Protein AF-A0A1G2ML44-F1 (afdb_monomer)

Sequence (102 aa):
MKKLFQLALFVPVVMFVFGCASSPDSLKRVSAAAIGGLRPDQVAVSNVKRGMLNVDWVATSPDGTVYDCYADDMLHQVNAVKRKDGGSTGSSIVAASPAPKQ

Structure (mmCIF, N/CA/C/O backbone):
data_AF-A0A1G2ML44-F1
#
_entry.id   AF-A0A1G2ML44-F1
#
loop_
_atom_site.group_PDB
_atom_site.id
_atom_site.type_symbol
_atom_site.label_atom_id
_atom_site.label_alt_id
_atom_site.label_comp_id
_atom_site.label_asym_id
_atom_site.label_entity_id
_atom_site.label_seq_id
_atom_site.pdbx_PDB_ins_code
_atom_site.Cartn_x
_atom_site.Cartn_y
_atom_site.Cartn_z
_atom_site.occupancy
_atom_site.B_iso_or_equiv
_atom_site.auth_seq_id
_atom_site.auth_comp_id
_atom_site.auth_asym_id
_atom_site.auth_atom_id
_atom_site.pdbx_PDB_model_num
ATOM 1 N N . MET A 1 1 ? -44.365 35.323 -0.465 1.00 46.34 1 MET A N 1
ATOM 2 C CA . MET A 1 1 ? -44.295 34.507 -1.702 1.00 46.34 1 MET A CA 1
ATOM 3 C C . MET A 1 1 ? -42.866 34.638 -2.224 1.00 46.34 1 MET A C 1
ATOM 5 O O . MET A 1 1 ? -42.486 35.756 -2.502 1.00 46.34 1 MET A O 1
ATOM 9 N N . LYS A 1 2 ? -41.959 33.667 -2.292 1.00 46.19 2 LYS A N 1
ATOM 10 C CA . LYS A 1 2 ? -41.996 32.207 -2.347 1.00 46.19 2 LYS A CA 1
ATOM 11 C C . LYS A 1 2 ? -40.721 31.728 -1.627 1.00 46.19 2 LYS A C 1
ATOM 13 O O . LYS A 1 2 ? -39.624 32.095 -2.033 1.00 46.19 2 LYS A O 1
ATOM 18 N N . LYS A 1 3 ? -40.863 30.988 -0.527 1.00 48.56 3 LYS A N 1
ATOM 19 C CA . LYS A 1 3 ? -39.797 30.107 -0.039 1.00 48.56 3 LYS A CA 1
ATOM 20 C C . LYS A 1 3 ? -40.070 28.722 -0.625 1.00 48.56 3 LYS A C 1
ATOM 22 O O . LYS A 1 3 ? -41.235 28.369 -0.785 1.00 48.56 3 LYS A O 1
ATOM 27 N N . LEU A 1 4 ? -38.991 27.969 -0.812 1.00 56.31 4 LEU A N 1
ATOM 28 C CA . LEU A 1 4 ? -38.910 26.567 -1.227 1.00 56.31 4 LEU A CA 1
ATOM 29 C C . LEU A 1 4 ? -39.000 26.278 -2.736 1.00 56.31 4 LEU A C 1
ATOM 31 O O . LEU A 1 4 ? -39.818 26.844 -3.448 1.00 56.31 4 LEU A O 1
ATOM 35 N N . PHE A 1 5 ? -38.176 25.297 -3.126 1.00 54.47 5 PHE A N 1
ATOM 36 C CA . PHE A 1 5 ? -38.073 24.581 -4.405 1.00 54.47 5 PHE A CA 1
ATOM 37 C C . PHE A 1 5 ? -37.174 25.163 -5.501 1.00 54.47 5 PHE A C 1
ATOM 39 O O . PHE A 1 5 ? -37.641 25.820 -6.419 1.00 54.47 5 PHE A O 1
ATOM 46 N N . GLN A 1 6 ? -35.882 24.835 -5.401 1.00 51.16 6 GLN A N 1
ATOM 47 C CA . GLN A 1 6 ? -35.057 24.139 -6.413 1.00 51.16 6 GLN A CA 1
ATOM 48 C C . GLN A 1 6 ? -33.607 24.199 -5.890 1.00 51.16 6 GLN A C 1
ATOM 50 O O . GLN A 1 6 ? -32.888 25.152 -6.148 1.00 51.16 6 GLN A O 1
ATOM 55 N N . LEU A 1 7 ? -33.156 23.396 -4.922 1.00 51.38 7 LEU A N 1
ATOM 56 C CA . LEU A 1 7 ? -32.974 21.940 -4.930 1.00 51.38 7 LEU A CA 1
ATOM 57 C C . LEU A 1 7 ? -32.467 21.396 -6.275 1.00 51.38 7 LEU A C 1
ATOM 59 O O . LEU A 1 7 ? -33.177 21.442 -7.272 1.00 51.38 7 LEU A O 1
ATOM 63 N N . ALA A 1 8 ? -31.262 20.820 -6.209 1.00 56.09 8 ALA A N 1
ATOM 64 C CA . ALA A 1 8 ? -30.633 19.939 -7.193 1.00 56.09 8 ALA A CA 1
ATOM 65 C C . ALA A 1 8 ? -29.911 20.577 -8.392 1.00 56.09 8 ALA A C 1
ATOM 67 O O . ALA A 1 8 ? -30.154 20.202 -9.533 1.00 56.09 8 ALA A O 1
ATOM 68 N N . LEU A 1 9 ? -28.919 21.438 -8.152 1.00 54.38 9 LEU A N 1
ATOM 69 C CA . LEU A 1 9 ? -27.810 21.546 -9.103 1.00 54.38 9 LEU A CA 1
ATOM 70 C C . LEU A 1 9 ? -26.546 22.022 -8.395 1.00 54.38 9 LEU A C 1
ATOM 72 O O . LEU A 1 9 ? -26.381 23.206 -8.158 1.00 54.38 9 LEU A O 1
ATOM 76 N N . PHE A 1 10 ? -25.728 21.068 -7.970 1.00 50.25 10 PHE A N 1
ATOM 77 C CA . PHE A 1 10 ? -24.260 21.079 -7.953 1.00 50.25 10 PHE A CA 1
ATOM 78 C C . PHE A 1 10 ? -23.861 19.851 -7.131 1.00 50.25 10 PHE A C 1
ATOM 80 O O . PHE A 1 10 ? -23.327 19.930 -6.029 1.00 50.25 10 PHE A O 1
ATOM 87 N N . VAL A 1 11 ? -24.212 18.675 -7.663 1.00 56.69 11 VAL A N 1
ATOM 88 C CA . VAL A 1 11 ? -23.479 17.453 -7.333 1.00 56.69 11 VAL A CA 1
ATOM 89 C C . VAL A 1 11 ? -22.039 17.778 -7.717 1.00 56.69 11 VAL A C 1
ATOM 91 O O . VAL A 1 11 ? -21.813 18.048 -8.901 1.00 56.69 11 VAL A O 1
ATOM 94 N N . PRO A 1 12 ? -21.075 17.851 -6.781 1.00 52.06 12 PRO A N 1
ATOM 95 C CA . PRO A 1 12 ? -19.698 17.964 -7.197 1.00 52.06 12 PRO A CA 1
ATOM 96 C C . PRO A 1 12 ? -19.424 16.685 -7.979 1.00 52.06 12 PRO A C 1
ATOM 98 O O . PRO A 1 12 ? -19.435 15.583 -7.430 1.00 52.06 12 PRO A O 1
ATOM 101 N N . VAL A 1 13 ? -19.261 16.841 -9.291 1.00 55.59 13 VAL A N 1
ATOM 102 C CA . VAL A 1 13 ? -18.646 15.856 -10.169 1.00 55.59 13 VAL A CA 1
ATOM 103 C C . VAL A 1 13 ? -17.215 15.730 -9.662 1.00 55.59 13 VAL A C 1
ATOM 105 O O . VAL A 1 13 ? -16.284 16.352 -10.163 1.00 55.59 13 VAL A O 1
ATOM 108 N N . VAL A 1 14 ? -17.051 14.975 -8.576 1.00 56.94 14 VAL A N 1
ATOM 109 C CA . VAL A 1 14 ? -15.762 14.481 -8.126 1.00 56.94 14 VAL A CA 1
ATOM 110 C C . VAL A 1 14 ? -15.438 13.368 -9.103 1.00 56.94 14 VAL A C 1
ATOM 112 O O . VAL A 1 14 ? -15.685 12.187 -8.866 1.00 56.94 14 VAL A O 1
ATOM 115 N N . MET A 1 15 ? -14.976 13.791 -10.276 1.00 54.09 15 MET A N 1
ATOM 116 C CA . MET A 1 15 ? -14.392 12.944 -11.294 1.00 54.09 15 MET A CA 1
ATOM 117 C C . MET A 1 15 ? -13.081 12.414 -10.709 1.00 54.09 15 MET A C 1
ATOM 119 O O . MET A 1 15 ? -12.001 12.940 -10.958 1.00 54.09 15 MET A O 1
ATOM 123 N N . PHE A 1 16 ? -13.195 11.410 -9.839 1.00 54.16 16 PHE A N 1
ATOM 124 C CA . PHE A 1 16 ? -12.067 10.639 -9.347 1.00 54.16 16 PHE A CA 1
ATOM 125 C C . PHE A 1 16 ? -11.563 9.808 -10.521 1.00 54.16 16 PHE A C 1
ATOM 127 O O . PHE A 1 16 ? -12.003 8.688 -10.776 1.00 54.16 16 PHE A O 1
ATOM 134 N N . VAL A 1 17 ? -10.652 10.412 -11.277 1.00 54.69 17 VAL A N 1
ATOM 135 C CA . VAL A 1 17 ? -9.827 9.742 -12.274 1.00 54.69 17 VAL A CA 1
ATOM 136 C C . VAL A 1 17 ? -8.852 8.844 -11.505 1.00 54.69 17 VAL A C 1
ATOM 138 O O . VAL A 1 17 ? -7.695 9.190 -11.286 1.00 54.69 17 VAL A O 1
ATOM 141 N N . PHE A 1 18 ? -9.329 7.701 -11.007 1.00 51.41 18 PHE A N 1
ATOM 142 C CA . PHE A 1 18 ? -8.433 6.660 -10.517 1.00 51.41 18 PHE A CA 1
ATOM 143 C C . PHE A 1 18 ? -7.833 5.966 -11.732 1.00 51.41 18 PHE A C 1
ATOM 145 O O . PHE A 1 18 ? -8.495 5.204 -12.435 1.00 51.41 18 PHE A O 1
ATOM 152 N N . GLY A 1 19 ? -6.579 6.332 -11.998 1.00 46.06 19 GLY A N 1
ATOM 153 C CA . GLY A 1 19 ? -5.768 5.845 -13.099 1.00 46.06 19 GLY A CA 1
ATOM 154 C C . GLY A 1 19 ? -5.837 4.330 -13.246 1.00 46.06 19 GLY A C 1
ATOM 155 O O . GLY A 1 19 ? -5.553 3.568 -12.324 1.00 46.06 19 GLY A O 1
ATOM 156 N N . CYS A 1 20 ? -6.205 3.912 -14.450 1.00 52.19 20 CYS A N 1
ATOM 157 C CA . CYS A 1 20 ? -6.091 2.547 -14.914 1.00 52.19 20 CYS A CA 1
ATOM 158 C C . CYS A 1 20 ? -4.668 2.343 -15.448 1.00 52.19 20 CYS A C 1
ATOM 160 O O . CYS A 1 20 ? -4.380 2.781 -16.556 1.00 52.19 20 CYS A O 1
ATOM 162 N N . ALA A 1 21 ? -3.785 1.707 -14.674 1.00 46.47 21 ALA A N 1
ATOM 163 C CA . ALA A 1 21 ? -2.611 0.991 -15.187 1.00 46.47 21 ALA A CA 1
ATOM 164 C C . ALA A 1 21 ? -1.931 0.209 -14.049 1.00 46.47 21 ALA A C 1
ATOM 166 O O . ALA A 1 21 ? -1.429 0.796 -13.094 1.00 46.47 21 ALA A O 1
ATOM 167 N N . SER A 1 22 ? -1.902 -1.118 -14.201 1.00 47.81 22 SER A N 1
ATOM 168 C CA . SER A 1 22 ? -1.365 -2.141 -13.289 1.00 47.81 22 SER A CA 1
ATOM 169 C C . SER A 1 22 ? -2.281 -2.523 -12.121 1.00 47.81 22 SER A C 1
ATOM 171 O O . SER A 1 22 ? -2.504 -1.753 -11.191 1.00 47.81 22 SER A O 1
ATOM 173 N N . SER A 1 23 ? -2.796 -3.752 -12.194 1.00 57.62 23 SER A N 1
ATOM 174 C CA . SER A 1 23 ? -3.895 -4.287 -11.389 1.00 57.62 23 SER A CA 1
ATOM 175 C C . SER A 1 23 ? -3.748 -3.987 -9.891 1.00 57.62 23 SER A C 1
ATOM 177 O O . SER A 1 23 ? -2.907 -4.602 -9.230 1.00 57.62 23 SER A O 1
ATOM 179 N N . PRO A 1 24 ? -4.566 -3.079 -9.326 1.00 67.19 24 PRO A N 1
ATOM 180 C CA . PRO A 1 24 ? -4.526 -2.760 -7.901 1.00 67.19 24 PRO A CA 1
ATOM 181 C C . PRO A 1 24 ? -4.816 -3.985 -7.021 1.00 67.19 24 PRO A C 1
ATOM 183 O O . PRO A 1 24 ? -4.440 -3.993 -5.855 1.00 67.19 24 PRO A O 1
ATOM 186 N N . ASP A 1 25 ? -5.428 -5.038 -7.565 1.00 79.06 25 ASP A N 1
ATOM 187 C CA 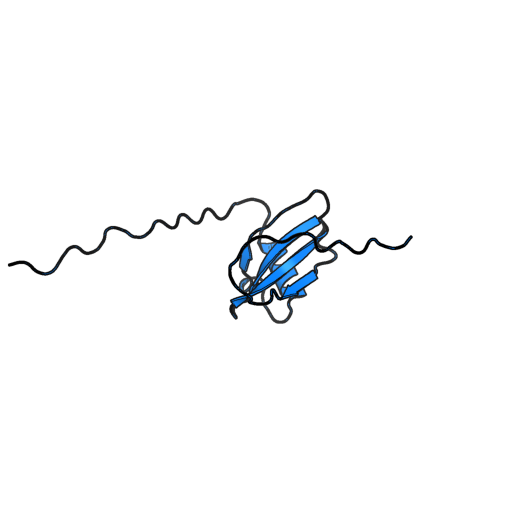. ASP A 1 25 ? -5.696 -6.302 -6.877 1.00 79.06 25 ASP A CA 1
ATOM 188 C C . ASP A 1 25 ? -4.452 -7.015 -6.335 1.00 79.06 25 ASP A C 1
ATOM 190 O O . ASP A 1 25 ? -4.487 -7.530 -5.215 1.00 79.06 25 ASP A O 1
ATOM 194 N N . SER A 1 26 ? -3.332 -7.027 -7.071 1.00 83.38 26 SER A N 1
ATOM 195 C CA . SER A 1 26 ? -2.108 -7.665 -6.565 1.00 83.38 26 SER A CA 1
ATOM 196 C C . SER A 1 26 ? -1.524 -6.872 -5.398 1.00 83.38 26 SER A C 1
ATOM 198 O O . SER A 1 26 ? -1.203 -7.463 -4.368 1.00 83.38 26 SER A O 1
ATOM 200 N N . LEU A 1 27 ? -1.491 -5.538 -5.517 1.00 85.88 27 LEU A N 1
ATOM 201 C CA . LEU A 1 27 ? -1.049 -4.628 -4.458 1.00 85.88 27 LEU A CA 1
ATOM 202 C C . LEU A 1 27 ? -1.936 -4.732 -3.217 1.00 85.88 27 LEU A C 1
ATOM 204 O O . LEU A 1 27 ? -1.421 -4.816 -2.107 1.00 85.88 27 LEU A O 1
ATOM 208 N N . LYS A 1 28 ? -3.259 -4.810 -3.383 1.00 88.50 28 LYS A N 1
ATOM 209 C CA . LYS A 1 28 ? -4.204 -5.036 -2.282 1.00 88.50 28 LYS A CA 1
ATOM 210 C C . LYS A 1 28 ? -3.911 -6.332 -1.539 1.00 88.50 28 LYS A C 1
ATOM 212 O O . LYS A 1 28 ? -3.881 -6.342 -0.311 1.00 88.50 28 LYS A O 1
ATOM 217 N N . ARG A 1 29 ? -3.652 -7.419 -2.273 1.00 88.62 29 ARG A N 1
ATOM 218 C CA . ARG A 1 29 ? -3.359 -8.729 -1.683 1.00 88.62 29 ARG A CA 1
ATOM 219 C C . ARG A 1 29 ? -2.067 -8.721 -0.878 1.00 88.62 29 ARG A C 1
ATOM 221 O O . ARG A 1 29 ? -2.065 -9.208 0.249 1.00 88.62 29 ARG A O 1
ATOM 228 N N . VAL A 1 30 ? -0.992 -8.160 -1.429 1.00 88.62 30 VAL A N 1
ATOM 229 C CA . VAL A 1 30 ? 0.290 -8.095 -0.712 1.00 88.62 30 VAL A CA 1
ATOM 230 C C . VAL A 1 30 ? 0.255 -7.090 0.440 1.00 88.62 30 VAL A C 1
ATOM 232 O O . VAL A 1 30 ? 0.834 -7.359 1.484 1.00 88.62 30 VAL A O 1
ATOM 235 N N . SER A 1 31 ? -0.493 -5.990 0.311 1.00 88.00 31 SER A N 1
ATOM 236 C CA . SER A 1 31 ? -0.694 -5.022 1.400 1.00 88.00 31 SER A CA 1
ATOM 237 C C . SER A 1 31 ? -1.455 -5.641 2.563 1.00 88.00 31 SER A C 1
ATOM 239 O O . SER A 1 31 ? -1.048 -5.499 3.708 1.00 88.00 31 SER A O 1
ATOM 241 N N . ALA A 1 32 ? -2.540 -6.363 2.275 1.00 88.62 32 ALA A N 1
ATOM 242 C CA . ALA A 1 32 ? -3.316 -7.069 3.287 1.00 88.62 32 ALA A CA 1
ATOM 243 C C . ALA A 1 32 ? -2.467 -8.115 4.028 1.00 88.62 32 ALA A C 1
ATOM 245 O O . ALA A 1 32 ? -2.563 -8.232 5.24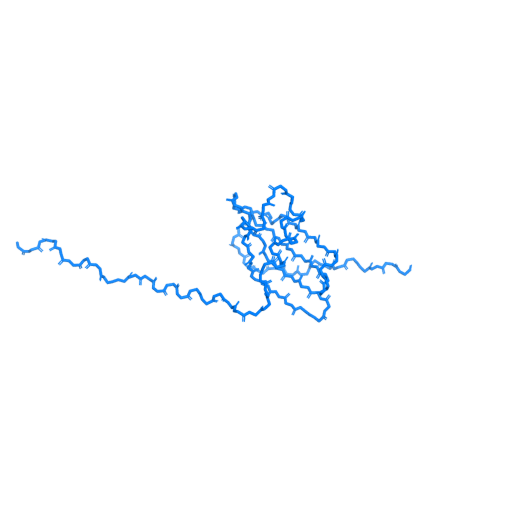8 1.00 88.62 32 ALA A O 1
ATOM 246 N N . ALA A 1 33 ? -1.592 -8.824 3.305 1.00 88.25 33 ALA A N 1
ATOM 247 C CA . ALA A 1 33 ? -0.645 -9.764 3.899 1.00 88.25 33 ALA A CA 1
ATOM 248 C C . ALA A 1 33 ? 0.423 -9.068 4.763 1.00 88.25 33 ALA A C 1
ATOM 250 O O . ALA A 1 33 ? 0.730 -9.562 5.843 1.00 88.25 33 ALA A O 1
ATOM 251 N N . ALA A 1 34 ? 0.957 -7.927 4.315 1.00 87.62 34 ALA A N 1
ATOM 252 C CA . ALA A 1 34 ? 1.989 -7.173 5.029 1.00 87.62 34 ALA A CA 1
ATOM 253 C C . ALA A 1 34 ? 1.458 -6.455 6.283 1.00 87.62 34 ALA A C 1
ATOM 255 O O . ALA A 1 34 ? 2.136 -6.427 7.304 1.00 87.62 34 ALA A O 1
ATOM 256 N N . ILE A 1 35 ? 0.247 -5.891 6.221 1.00 86.38 35 ILE A N 1
ATOM 257 C CA . ILE A 1 35 ? -0.421 -5.251 7.367 1.00 86.38 35 ILE A CA 1
ATOM 258 C C . ILE A 1 35 ? -0.908 -6.314 8.365 1.00 86.38 35 ILE A C 1
ATOM 260 O O . ILE A 1 35 ? -0.824 -6.115 9.576 1.00 86.38 35 ILE A O 1
ATOM 264 N N . GLY A 1 36 ? -1.383 -7.455 7.856 1.00 84.06 36 GLY A N 1
ATOM 265 C CA . GLY A 1 36 ? -1.924 -8.551 8.651 1.00 84.06 36 GLY A CA 1
ATOM 266 C C . GLY A 1 36 ? -3.376 -8.321 9.084 1.00 84.06 36 GLY A C 1
ATOM 267 O O . GLY A 1 36 ? -3.823 -7.198 9.299 1.00 84.06 36 GLY A O 1
ATOM 268 N N . GLY A 1 37 ? -4.146 -9.409 9.197 1.00 83.00 37 GLY A N 1
ATOM 269 C CA . GLY A 1 37 ? -5.511 -9.382 9.746 1.00 83.00 37 GLY A CA 1
ATOM 270 C C . GLY A 1 37 ? -6.585 -8.721 8.871 1.00 83.00 37 GLY A C 1
ATOM 271 O O . GLY A 1 37 ? -7.729 -8.619 9.305 1.00 83.00 37 GLY A O 1
ATOM 272 N N . LEU A 1 38 ? -6.252 -8.306 7.646 1.00 85.62 38 LEU A N 1
ATOM 273 C CA . LEU A 1 38 ? -7.179 -7.679 6.703 1.00 85.62 38 LEU A CA 1
ATOM 274 C C . LEU A 1 38 ? -7.372 -8.541 5.460 1.00 85.62 38 LEU A C 1
ATOM 276 O O . LEU A 1 38 ? -6.484 -9.294 5.053 1.00 85.62 38 LEU A O 1
ATOM 280 N N . ARG A 1 39 ? -8.535 -8.406 4.820 1.00 87.69 39 ARG A N 1
ATOM 281 C CA . ARG A 1 39 ? -8.761 -8.967 3.487 1.00 87.69 39 ARG A CA 1
ATOM 282 C C . ARG A 1 39 ? -8.312 -7.980 2.402 1.00 87.69 39 ARG A C 1
ATOM 284 O O . ARG A 1 39 ? -8.416 -6.772 2.608 1.00 87.69 39 ARG A O 1
ATOM 291 N N . PRO A 1 40 ? -7.896 -8.457 1.215 1.00 85.25 40 PRO A N 1
ATOM 292 C CA . PRO A 1 40 ? -7.500 -7.582 0.108 1.00 85.25 40 PRO A CA 1
ATOM 293 C C . PRO A 1 40 ? -8.592 -6.582 -0.297 1.00 85.25 40 PRO A C 1
ATOM 295 O O . PRO A 1 40 ? -8.294 -5.446 -0.645 1.00 85.25 40 PRO A O 1
ATOM 298 N N . ASP A 1 41 ? -9.863 -6.986 -0.222 1.00 86.94 41 ASP A N 1
ATOM 299 C CA . ASP A 1 41 ? -11.013 -6.137 -0.549 1.00 86.94 41 ASP A CA 1
ATOM 300 C C . ASP A 1 41 ? -11.231 -4.980 0.440 1.00 86.94 41 ASP A C 1
ATOM 302 O O . ASP A 1 41 ? -11.821 -3.967 0.071 1.00 86.94 41 ASP A O 1
ATOM 306 N N . GLN A 1 42 ? -10.706 -5.098 1.660 1.00 85.50 42 GLN A N 1
ATOM 307 C CA . GLN A 1 42 ? -10.812 -4.082 2.709 1.00 85.50 42 GLN A CA 1
ATOM 308 C C . GLN A 1 42 ? -9.679 -3.054 2.657 1.00 85.50 42 GLN A C 1
ATOM 310 O O . GLN A 1 42 ? -9.738 -2.045 3.356 1.00 85.50 42 GLN A O 1
ATOM 315 N N . VAL A 1 43 ? -8.644 -3.304 1.851 1.00 85.94 43 VAL A N 1
ATOM 316 C CA . VAL A 1 43 ? -7.496 -2.409 1.710 1.00 85.94 43 VAL A CA 1
ATOM 317 C C . VAL A 1 43 ? -7.692 -1.524 0.485 1.00 85.94 43 VAL A C 1
ATOM 319 O O . VAL A 1 43 ? -7.828 -1.997 -0.647 1.00 85.94 43 VAL A O 1
ATOM 322 N N . ALA A 1 44 ? -7.669 -0.213 0.698 1.00 88.69 44 ALA A N 1
ATOM 323 C CA . ALA A 1 44 ? -7.604 0.750 -0.390 1.00 88.69 44 ALA A CA 1
ATOM 324 C C . ALA A 1 44 ? -6.138 1.005 -0.750 1.00 88.69 44 ALA A C 1
ATOM 326 O O . ALA A 1 44 ? -5.320 1.274 0.122 1.00 88.69 44 ALA A O 1
ATOM 327 N N . VAL A 1 45 ? -5.802 0.925 -2.036 1.00 88.69 45 VAL A N 1
ATOM 328 C CA . VAL A 1 45 ? -4.460 1.231 -2.546 1.00 88.69 45 VAL A CA 1
ATOM 329 C C . VAL A 1 45 ? -4.534 2.511 -3.366 1.00 88.69 45 VAL A C 1
ATOM 331 O O . VAL A 1 45 ? -5.420 2.669 -4.204 1.00 88.69 45 VAL A O 1
ATOM 334 N N . SER A 1 46 ? -3.602 3.426 -3.126 1.00 86.00 46 SER A N 1
ATOM 335 C CA . SER A 1 46 ? -3.501 4.715 -3.809 1.00 86.00 46 SER A CA 1
ATOM 336 C C . SER A 1 46 ? -2.037 5.119 -4.012 1.00 86.00 46 SER A C 1
ATOM 338 O O . SER A 1 46 ? -1.135 4.482 -3.474 1.00 86.00 46 SER A O 1
ATOM 340 N N . ASN A 1 47 ? -1.793 6.181 -4.791 1.00 86.00 47 ASN A N 1
ATOM 341 C CA . ASN A 1 47 ? -0.457 6.760 -5.006 1.00 86.00 47 ASN A CA 1
ATOM 342 C C . ASN A 1 47 ? 0.615 5.741 -5.434 1.00 86.00 47 ASN A C 1
ATOM 344 O O . ASN A 1 47 ? 1.749 5.797 -4.965 1.00 86.00 47 ASN A O 1
ATOM 348 N N . VAL A 1 48 ? 0.249 4.813 -6.321 1.00 86.88 48 VAL A N 1
ATOM 349 C CA . VAL A 1 48 ? 1.173 3.801 -6.841 1.00 86.88 48 VAL A CA 1
ATOM 350 C C . VAL A 1 48 ? 2.218 4.479 -7.727 1.00 86.88 48 VAL A C 1
ATOM 352 O O . VAL A 1 48 ? 1.886 5.062 -8.759 1.00 86.88 48 VAL A O 1
ATOM 355 N N . LYS A 1 49 ? 3.484 4.382 -7.336 1.00 86.19 49 LYS A N 1
ATOM 356 C CA . LYS A 1 49 ? 4.651 4.834 -8.086 1.00 86.19 49 LYS A CA 1
ATOM 357 C C . LYS A 1 49 ? 5.489 3.619 -8.434 1.00 86.19 49 LYS A C 1
ATOM 359 O O . LYS A 1 49 ? 6.034 2.966 -7.556 1.00 86.19 49 LYS A O 1
ATOM 364 N N . ARG A 1 50 ? 5.580 3.313 -9.723 1.00 85.50 50 ARG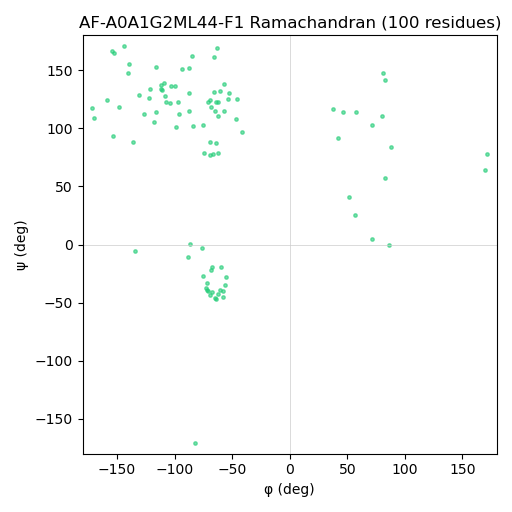 A N 1
ATOM 365 C CA . ARG A 1 50 ? 6.448 2.250 -10.234 1.00 85.50 50 ARG A CA 1
ATOM 366 C C . ARG A 1 50 ? 7.752 2.884 -10.692 1.00 85.50 50 ARG A C 1
ATOM 368 O O . ARG A 1 50 ? 7.750 3.688 -11.622 1.00 85.50 50 ARG A O 1
ATOM 375 N N . GLY A 1 51 ? 8.827 2.577 -9.981 1.00 83.88 51 GLY A N 1
ATOM 376 C CA . GLY A 1 51 ? 10.194 2.828 -10.404 1.00 83.88 51 GLY A CA 1
ATOM 377 C C . GLY A 1 51 ? 10.693 1.726 -11.338 1.00 83.88 51 GLY A C 1
ATOM 378 O O . GLY A 1 51 ? 9.937 0.871 -11.787 1.00 83.88 51 GLY A O 1
ATOM 379 N N . MET A 1 52 ? 11.991 1.757 -11.635 1.00 80.31 52 MET A N 1
ATOM 380 C CA . MET A 1 52 ? 12.621 0.790 -12.541 1.00 80.31 52 MET A CA 1
ATOM 381 C C . MET A 1 52 ? 12.825 -0.590 -11.894 1.00 80.31 52 MET A C 1
ATOM 383 O O . MET A 1 52 ? 12.884 -1.587 -12.601 1.00 80.31 52 MET A O 1
ATOM 387 N N . LEU A 1 53 ? 12.958 -0.639 -10.563 1.00 86.81 53 LEU A N 1
ATOM 388 C CA . LEU A 1 53 ? 13.216 -1.866 -9.793 1.00 86.81 53 LEU A CA 1
ATOM 389 C C . LEU A 1 53 ? 12.328 -1.999 -8.551 1.00 86.81 53 LEU A C 1
ATOM 391 O O . LEU A 1 53 ? 12.375 -3.013 -7.863 1.00 86.81 53 LEU A O 1
ATOM 395 N N . ASN A 1 54 ? 11.540 -0.975 -8.247 1.00 85.69 54 ASN A N 1
ATOM 396 C CA . ASN A 1 54 ? 10.774 -0.856 -7.020 1.00 85.69 54 ASN A CA 1
ATOM 397 C C . ASN A 1 54 ? 9.389 -0.287 -7.311 1.00 85.69 54 ASN A C 1
ATOM 399 O O . ASN A 1 54 ? 9.182 0.435 -8.287 1.00 85.69 54 ASN A O 1
ATOM 403 N N . VAL A 1 55 ? 8.441 -0.582 -6.436 1.00 88.06 55 VAL A N 1
ATOM 404 C CA . VAL A 1 55 ? 7.111 0.005 -6.445 1.00 88.06 55 VAL A CA 1
ATOM 405 C C . VAL A 1 55 ? 6.765 0.489 -5.050 1.00 88.06 55 VAL A C 1
ATOM 407 O O . VAL A 1 55 ? 6.857 -0.247 -4.071 1.00 88.06 55 VAL A O 1
ATOM 410 N N . ASP A 1 56 ? 6.351 1.742 -4.983 1.00 89.44 56 ASP A N 1
ATOM 411 C CA . ASP A 1 56 ? 5.908 2.409 -3.771 1.00 89.44 56 ASP A CA 1
ATOM 412 C C . ASP A 1 56 ? 4.410 2.675 -3.898 1.00 89.44 56 ASP A C 1
ATOM 414 O O . ASP A 1 56 ? 3.924 3.072 -4.959 1.00 89.44 56 ASP A O 1
ATOM 418 N N . TRP A 1 57 ? 3.641 2.450 -2.842 1.00 90.94 57 TRP A N 1
ATOM 419 C CA . TRP A 1 57 ? 2.216 2.757 -2.833 1.00 90.94 57 TRP A CA 1
ATOM 420 C C . TRP A 1 57 ? 1.726 3.056 -1.423 1.00 90.94 57 TRP A C 1
ATOM 422 O O . TRP A 1 57 ? 2.380 2.764 -0.428 1.00 90.94 57 TRP A O 1
ATOM 432 N N . VAL A 1 58 ? 0.544 3.653 -1.335 1.00 90.19 58 VAL A N 1
ATOM 433 C CA . VAL A 1 58 ? -0.107 3.957 -0.064 1.00 90.19 58 VAL A CA 1
ATOM 434 C C . VAL A 1 58 ? -1.272 3.000 0.122 1.00 90.19 58 VAL A C 1
ATOM 436 O O . VAL A 1 58 ? -2.169 2.953 -0.724 1.00 90.19 58 VAL A O 1
ATOM 439 N N . ALA A 1 59 ? -1.263 2.252 1.221 1.00 90.56 59 ALA A N 1
ATOM 440 C CA . ALA A 1 59 ? -2.361 1.384 1.621 1.00 90.56 59 ALA A CA 1
ATOM 441 C C . ALA A 1 59 ? -3.158 2.033 2.758 1.00 90.56 59 ALA A C 1
ATOM 443 O O . ALA A 1 59 ? -2.592 2.581 3.698 1.00 90.56 59 ALA A O 1
ATOM 444 N N . THR A 1 60 ? -4.480 1.975 2.689 1.00 88.69 60 THR A N 1
ATOM 445 C CA . THR A 1 60 ? -5.374 2.468 3.738 1.00 88.69 60 THR A CA 1
ATOM 446 C C . THR A 1 60 ? -6.255 1.327 4.201 1.00 88.69 60 THR A C 1
ATOM 448 O O . THR A 1 60 ? -6.901 0.655 3.393 1.00 88.69 60 THR A O 1
ATOM 451 N N . SER A 1 61 ? -6.238 1.091 5.504 1.00 87.88 61 SER A N 1
ATOM 452 C CA . SER A 1 61 ? -7.032 0.069 6.168 1.00 87.88 61 SER A CA 1
ATOM 453 C C . SER A 1 61 ? -8.439 0.596 6.497 1.00 87.88 61 SER A C 1
ATOM 455 O O . SER A 1 61 ? -8.662 1.812 6.501 1.00 87.88 61 SER A O 1
ATOM 457 N N . PRO A 1 62 ? -9.420 -0.285 6.769 1.00 84.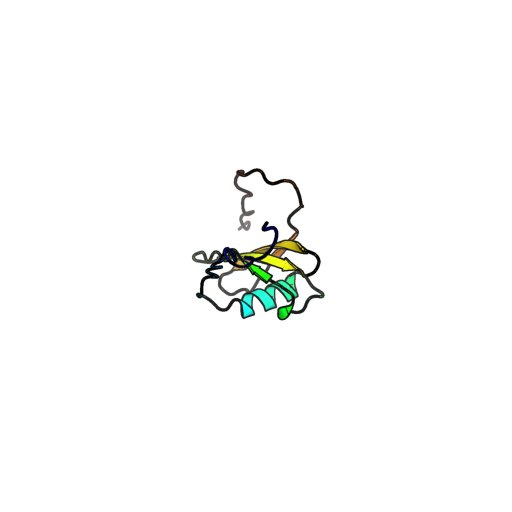69 62 PRO A N 1
ATOM 458 C CA . PRO A 1 62 ? -10.799 0.139 7.020 1.00 84.69 62 PRO A CA 1
ATOM 459 C C . PRO A 1 62 ? -10.968 0.938 8.323 1.00 84.69 62 PRO A C 1
ATOM 461 O O . PRO A 1 62 ? -11.943 1.668 8.463 1.00 84.69 62 PRO A O 1
ATOM 464 N N . ASP A 1 63 ? -10.024 0.838 9.262 1.00 83.81 63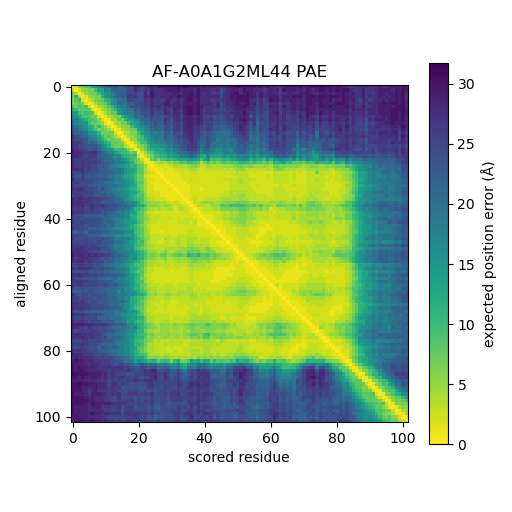 ASP A N 1
ATOM 465 C CA . ASP A 1 63 ? -9.945 1.671 10.470 1.00 83.81 63 ASP A CA 1
ATOM 466 C C . ASP A 1 63 ? -9.418 3.092 10.195 1.00 83.81 63 ASP A C 1
ATOM 468 O O . ASP A 1 63 ? -9.372 3.916 11.104 1.00 83.81 63 ASP A O 1
ATOM 472 N N . GLY A 1 64 ? -9.035 3.392 8.950 1.00 81.25 64 GLY A N 1
ATOM 473 C CA . GLY A 1 64 ? -8.516 4.694 8.536 1.00 81.25 64 GLY A CA 1
ATOM 474 C C . GLY A 1 64 ? -7.010 4.861 8.732 1.00 81.25 64 GLY A C 1
ATOM 475 O O . GLY A 1 64 ? -6.476 5.905 8.360 1.00 81.25 64 GLY A O 1
ATOM 476 N N . THR A 1 65 ? -6.303 3.851 9.255 1.00 85.50 65 THR A N 1
ATOM 477 C CA . THR A 1 65 ? -4.840 3.890 9.328 1.00 85.50 65 THR A CA 1
ATOM 478 C C . THR A 1 65 ? -4.244 3.880 7.918 1.00 85.50 65 THR A C 1
ATOM 480 O O . THR A 1 65 ? -4.579 3.058 7.062 1.00 85.50 65 THR A O 1
ATOM 483 N N . VAL A 1 66 ? -3.313 4.801 7.679 1.00 88.88 66 VAL A N 1
ATOM 484 C CA . VAL A 1 66 ? -2.574 4.894 6.420 1.00 88.88 66 VAL A CA 1
ATOM 485 C C . VAL A 1 66 ? -1.201 4.249 6.581 1.00 88.88 66 VAL A C 1
ATOM 487 O O . VAL A 1 66 ? -0.506 4.476 7.570 1.00 88.88 66 VAL A O 1
ATOM 490 N N . TYR A 1 67 ? -0.803 3.461 5.590 1.00 88.56 67 TYR A N 1
ATOM 491 C CA . TYR A 1 67 ? 0.471 2.764 5.518 1.00 88.56 67 TYR A CA 1
ATOM 492 C C . TYR A 1 67 ? 1.227 3.192 4.264 1.00 88.56 67 TYR A C 1
ATOM 494 O O . TYR A 1 67 ? 0.668 3.238 3.166 1.00 88.56 67 TYR A O 1
ATOM 502 N N . ASP A 1 68 ? 2.508 3.482 4.443 1.00 90.81 68 ASP A N 1
ATOM 503 C CA . ASP A 1 68 ? 3.469 3.635 3.362 1.00 90.81 68 ASP A CA 1
ATOM 504 C C . ASP A 1 68 ? 4.045 2.258 3.039 1.00 90.81 68 ASP A C 1
ATOM 506 O O . ASP A 1 68 ? 4.686 1.624 3.884 1.00 90.81 68 ASP A O 1
ATOM 510 N N . CYS A 1 69 ? 3.762 1.774 1.834 1.00 90.12 69 CYS A N 1
ATOM 511 C CA . CYS A 1 69 ? 4.195 0.474 1.360 1.00 90.12 69 CYS A CA 1
ATOM 512 C C . CYS A 1 69 ? 5.265 0.626 0.283 1.00 90.12 69 CYS A C 1
ATOM 514 O O . CYS A 1 69 ? 5.142 1.462 -0.613 1.00 90.12 69 CYS A O 1
ATOM 516 N N . TYR A 1 70 ? 6.282 -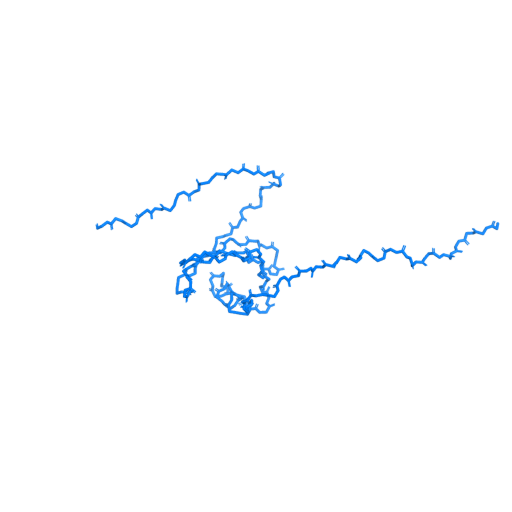0.224 0.347 1.00 89.94 70 TYR A N 1
ATOM 517 C CA . TYR A 1 70 ? 7.298 -0.328 -0.691 1.00 89.94 70 TYR A CA 1
ATOM 518 C C . TYR A 1 70 ? 7.668 -1.792 -0.924 1.00 89.94 70 TYR A C 1
ATOM 520 O O . TYR A 1 70 ? 7.622 -2.616 -0.003 1.00 89.94 70 TYR A O 1
ATOM 528 N N . ALA A 1 71 ? 8.017 -2.113 -2.164 1.00 89.44 71 ALA A N 1
ATOM 529 C CA . ALA A 1 71 ? 8.494 -3.429 -2.556 1.00 89.44 71 ALA A CA 1
ATOM 530 C C . ALA A 1 71 ? 9.378 -3.366 -3.802 1.00 89.44 71 ALA A C 1
ATOM 532 O O . ALA A 1 71 ? 9.375 -2.372 -4.526 1.00 89.44 71 ALA A O 1
ATOM 533 N N . ASP A 1 72 ? 10.088 -4.452 -4.087 1.00 87.12 72 ASP A N 1
ATOM 534 C CA . ASP A 1 72 ? 10.714 -4.667 -5.393 1.00 87.12 72 ASP A CA 1
ATOM 535 C C . ASP A 1 72 ? 9.649 -4.821 -6.498 1.00 87.12 72 ASP A C 1
ATOM 537 O O . ASP A 1 72 ? 8.495 -5.157 -6.220 1.00 87.12 72 ASP A O 1
ATOM 541 N N . ASP A 1 73 ? 10.027 -4.640 -7.767 1.00 81.56 73 ASP A N 1
ATOM 542 C CA . ASP A 1 73 ? 9.121 -4.756 -8.930 1.00 81.56 73 ASP A CA 1
ATOM 543 C C . ASP A 1 73 ? 8.401 -6.121 -8.999 1.00 81.56 73 ASP A C 1
ATOM 545 O O . ASP A 1 73 ? 7.254 -6.224 -9.436 1.00 81.56 73 ASP A O 1
ATOM 549 N N . MET A 1 74 ? 9.032 -7.166 -8.458 1.00 82.12 74 MET A N 1
ATOM 550 C CA . MET A 1 74 ? 8.456 -8.511 -8.361 1.00 82.12 74 MET A CA 1
ATOM 551 C C . MET A 1 74 ? 7.600 -8.757 -7.103 1.00 82.12 74 MET A C 1
ATOM 553 O O . MET A 1 74 ? 7.093 -9.862 -6.924 1.00 82.12 74 MET A O 1
ATOM 557 N N . LEU A 1 75 ? 7.428 -7.764 -6.221 1.00 82.06 75 LEU A N 1
ATOM 558 C CA . LEU A 1 75 ? 6.649 -7.844 -4.973 1.00 82.06 75 LEU A CA 1
ATOM 559 C C . LEU A 1 75 ? 7.085 -8.964 -4.004 1.00 82.06 75 LEU A C 1
ATOM 561 O O . LEU A 1 75 ? 6.281 -9.436 -3.201 1.00 82.06 75 LEU A O 1
ATOM 565 N N . HIS A 1 76 ? 8.347 -9.403 -4.064 1.00 82.38 76 HIS A N 1
ATOM 566 C CA . HIS A 1 76 ? 8.859 -10.472 -3.198 1.00 82.38 76 HIS A CA 1
ATOM 567 C C . HIS A 1 76 ? 9.014 -10.036 -1.738 1.00 82.38 76 HIS A C 1
ATOM 569 O O . HIS A 1 76 ? 8.712 -10.810 -0.831 1.00 82.38 76 HIS A O 1
ATOM 575 N N . GLN A 1 77 ? 9.484 -8.809 -1.509 1.00 82.38 77 GLN A N 1
ATOM 576 C CA . GLN A 1 77 ? 9.614 -8.224 -0.180 1.00 82.38 77 GLN A CA 1
ATOM 577 C C . GLN A 1 77 ? 8.725 -6.997 -0.095 1.00 82.38 77 GLN A C 1
ATOM 579 O O . GLN A 1 77 ? 9.034 -5.960 -0.670 1.00 82.38 77 GLN A O 1
ATOM 584 N N . VAL A 1 78 ? 7.604 -7.130 0.609 1.00 88.50 78 VAL A N 1
ATOM 585 C CA . VAL A 1 78 ? 6.693 -6.015 0.863 1.00 88.50 78 VAL A CA 1
ATOM 586 C C . VAL A 1 78 ? 6.874 -5.557 2.293 1.00 88.50 78 VAL A C 1
ATOM 588 O O . VAL A 1 78 ? 6.672 -6.335 3.224 1.00 88.50 78 VAL A O 1
ATOM 591 N N . ASN A 1 79 ? 7.216 -4.286 2.463 1.00 89.25 79 ASN A N 1
ATOM 592 C CA . ASN A 1 79 ? 7.228 -3.649 3.767 1.00 89.25 79 ASN A CA 1
ATOM 593 C C . ASN A 1 79 ? 6.119 -2.596 3.826 1.00 89.25 79 ASN A C 1
ATOM 595 O O . ASN A 1 79 ? 5.953 -1.813 2.892 1.00 89.25 79 ASN A O 1
ATOM 599 N N . ALA A 1 80 ? 5.356 -2.595 4.916 1.00 90.56 80 ALA A N 1
ATOM 600 C CA . ALA A 1 80 ? 4.251 -1.676 5.152 1.00 90.56 80 ALA A CA 1
ATOM 601 C C . ALA A 1 80 ? 4.456 -0.985 6.501 1.00 90.56 80 ALA A C 1
ATOM 603 O O . ALA A 1 80 ? 4.375 -1.611 7.558 1.00 90.56 80 ALA A O 1
ATOM 604 N N . VAL A 1 81 ? 4.712 0.320 6.471 1.00 91.31 81 VAL A N 1
ATOM 605 C CA . VAL A 1 81 ? 4.984 1.113 7.672 1.00 91.31 81 VAL A CA 1
ATOM 606 C C . VAL A 1 81 ? 3.797 2.021 7.951 1.00 91.31 81 VAL A C 1
ATOM 608 O O . VAL A 1 81 ? 3.357 2.767 7.080 1.00 91.31 81 VAL A O 1
ATOM 611 N N . LYS A 1 82 ? 3.273 1.976 9.181 1.00 89.44 82 LYS A N 1
ATOM 612 C CA . LYS A 1 82 ?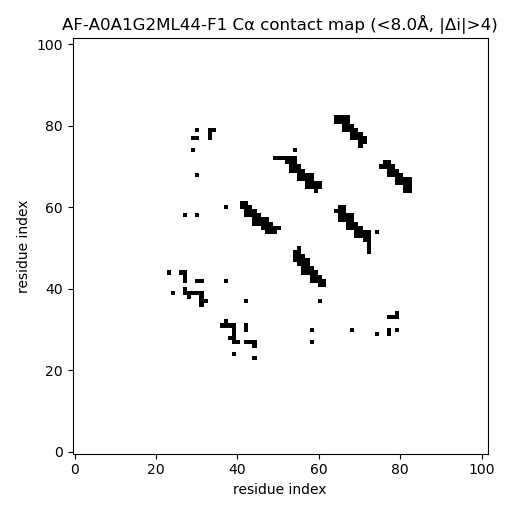 2.188 2.867 9.606 1.00 89.44 82 LYS A CA 1
ATOM 613 C C . LYS A 1 82 ? 2.660 4.321 9.549 1.00 89.44 82 LYS A C 1
ATOM 615 O O . LYS A 1 82 ? 3.614 4.698 10.235 1.00 89.44 82 LYS A O 1
ATOM 620 N N . ARG A 1 83 ? 1.954 5.148 8.781 1.00 87.31 83 ARG A N 1
ATOM 621 C CA . ARG A 1 83 ? 2.162 6.592 8.742 1.00 87.31 83 ARG A CA 1
ATOM 622 C C . ARG A 1 83 ? 1.698 7.169 10.078 1.00 87.31 83 ARG A C 1
ATOM 624 O O . ARG A 1 83 ? 0.573 6.928 10.506 1.00 87.31 83 ARG A O 1
ATOM 631 N N . LYS A 1 84 ? 2.574 7.892 10.781 1.00 79.44 84 LYS A N 1
ATOM 632 C CA . LYS A 1 84 ? 2.172 8.601 12.002 1.00 79.44 84 LYS A CA 1
ATOM 633 C C . LYS A 1 84 ? 1.281 9.772 11.597 1.00 79.44 84 LYS A C 1
ATOM 635 O O . LYS A 1 84 ? 1.718 10.619 10.823 1.00 79.44 84 LYS A O 1
ATOM 640 N N . ASP A 1 85 ? 0.060 9.809 12.120 1.00 61.06 85 ASP A N 1
ATOM 641 C CA . ASP A 1 85 ? -0.878 10.918 11.949 1.00 61.06 85 ASP A CA 1
ATOM 642 C C . ASP A 1 85 ? -0.312 12.187 12.596 1.00 61.06 85 ASP A C 1
ATOM 644 O O . ASP A 1 85 ? -0.524 12.479 13.770 1.00 61.06 85 ASP A O 1
ATOM 648 N N . GLY A 1 86 ? 0.479 12.926 11.828 1.00 49.84 86 GLY A N 1
ATOM 649 C CA . GLY A 1 86 ? 1.063 14.192 12.227 1.00 49.84 86 GLY A CA 1
ATOM 650 C C . GLY A 1 86 ? 0.940 15.181 11.086 1.00 49.84 86 GLY A C 1
ATOM 651 O O . GLY A 1 86 ? 1.846 15.268 10.273 1.00 49.84 86 GLY A O 1
ATOM 652 N N . GLY A 1 87 ? -0.187 15.897 11.052 1.00 40.41 87 GLY A N 1
ATOM 653 C CA . GLY A 1 87 ? -0.311 17.237 10.478 1.00 40.41 87 GLY A CA 1
ATOM 654 C C . GLY A 1 87 ? 0.068 17.413 9.006 1.00 40.41 87 GLY A C 1
ATOM 655 O O . GLY A 1 87 ? 1.229 17.406 8.620 1.00 40.41 87 GLY A O 1
ATOM 656 N N . SER A 1 88 ? -0.938 17.739 8.200 1.00 54.25 88 SER A N 1
ATOM 657 C CA . SER A 1 88 ? -0.787 18.482 6.950 1.00 54.25 88 SER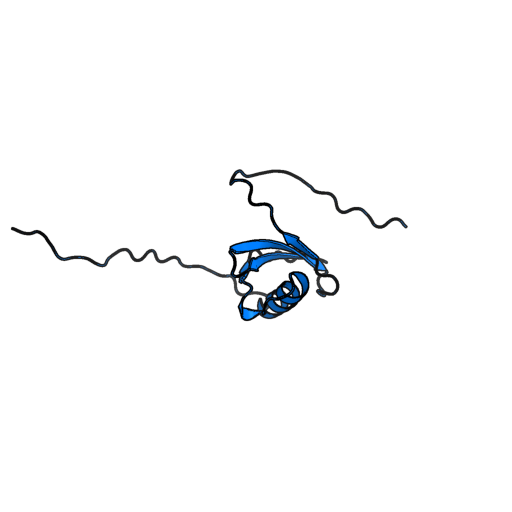 A CA 1
ATOM 658 C C . SER A 1 88 ? 0.210 19.650 7.078 1.00 54.25 88 SER A C 1
ATOM 660 O O . SER A 1 88 ? -0.175 20.745 7.472 1.00 54.25 88 SER A O 1
ATOM 662 N N . THR A 1 89 ? 1.462 19.447 6.674 1.00 42.75 89 THR A N 1
ATOM 663 C CA . THR A 1 89 ? 2.331 20.500 6.131 1.00 42.75 89 THR A CA 1
ATOM 664 C C . THR A 1 89 ? 3.424 19.834 5.312 1.00 42.75 89 THR A C 1
ATOM 666 O O . THR A 1 89 ? 4.089 18.911 5.771 1.00 42.75 89 THR A O 1
ATOM 669 N N . GLY A 1 90 ? 3.525 20.245 4.052 1.00 46.12 90 GLY A N 1
ATOM 670 C CA . GLY A 1 90 ? 4.388 19.613 3.072 1.00 46.12 90 GLY A CA 1
ATOM 671 C C . GLY A 1 90 ? 5.877 19.679 3.399 1.00 46.12 90 GLY A C 1
ATOM 672 O O . GLY A 1 90 ? 6.337 20.468 4.216 1.00 46.12 90 GLY A O 1
ATOM 673 N N . SER A 1 91 ? 6.611 18.898 2.610 1.00 51.28 91 SER A N 1
ATOM 674 C CA . SER A 1 91 ? 8.054 18.985 2.419 1.00 51.28 91 SER A CA 1
ATOM 675 C C . SER A 1 91 ? 8.904 18.539 3.606 1.00 51.28 91 SER A C 1
ATOM 677 O O . SER A 1 91 ? 9.158 19.303 4.532 1.00 51.28 91 SER A O 1
ATOM 679 N N . SER A 1 92 ? 9.457 17.326 3.512 1.00 39.00 92 SER A N 1
ATOM 680 C CA . SER A 1 92 ? 10.857 17.116 3.882 1.00 39.00 92 SER A CA 1
ATOM 681 C C . SER A 1 92 ? 11.379 15.734 3.481 1.00 39.00 92 SER A C 1
ATOM 683 O O . SER A 1 92 ? 11.003 14.716 4.043 1.00 39.00 92 SER A O 1
ATOM 685 N N . ILE A 1 93 ? 12.256 15.762 2.476 1.00 40.50 93 ILE A N 1
ATOM 686 C CA . ILE A 1 93 ? 13.597 15.162 2.476 1.00 40.50 93 ILE A CA 1
ATOM 687 C C . ILE A 1 93 ? 13.786 13.725 3.007 1.00 40.50 93 ILE A C 1
ATOM 689 O O . ILE A 1 93 ? 13.742 13.454 4.197 1.00 40.50 93 ILE A O 1
ATOM 693 N N . VAL A 1 94 ? 14.163 12.849 2.068 1.00 44.84 94 VAL A N 1
ATOM 694 C CA . VAL A 1 94 ? 15.260 11.867 2.167 1.00 44.84 94 VAL A CA 1
ATOM 695 C C . VAL A 1 94 ? 15.393 11.125 3.510 1.00 44.84 94 VAL A C 1
ATOM 697 O O . VAL A 1 94 ? 16.163 11.519 4.380 1.00 44.84 94 VAL A O 1
ATOM 700 N N . ALA A 1 95 ? 14.744 9.966 3.635 1.00 36.97 95 ALA A N 1
ATOM 701 C CA . ALA A 1 95 ? 15.237 8.907 4.513 1.00 36.97 95 ALA A CA 1
ATOM 702 C C . ALA A 1 95 ? 15.987 7.902 3.635 1.00 36.97 95 ALA A C 1
ATOM 704 O O . ALA A 1 95 ? 15.396 7.139 2.875 1.00 36.97 95 ALA A O 1
ATOM 705 N N . ALA A 1 96 ? 17.311 8.011 3.680 1.00 38.22 96 ALA A N 1
ATOM 706 C CA . ALA A 1 96 ? 18.252 7.176 2.965 1.00 38.22 96 ALA A CA 1
ATOM 707 C C . ALA A 1 96 ? 17.997 5.686 3.226 1.00 38.22 96 ALA A C 1
ATOM 709 O O . ALA A 1 96 ? 17.920 5.238 4.370 1.00 38.22 96 ALA A O 1
ATOM 710 N N . SER A 1 97 ? 17.931 4.930 2.133 1.00 36.91 97 SER A N 1
ATOM 711 C CA . SER A 1 97 ? 18.092 3.484 2.142 1.00 36.91 97 SER A CA 1
ATOM 712 C C . SER A 1 97 ? 19.412 3.140 2.850 1.00 36.91 97 SER A C 1
ATOM 714 O O . SER A 1 97 ? 20.457 3.652 2.432 1.00 36.91 97 SER A O 1
ATOM 716 N N . PRO A 1 98 ? 19.432 2.296 3.897 1.00 38.16 98 PRO A N 1
ATOM 717 C CA . PRO A 1 98 ? 20.679 1.690 4.330 1.00 38.16 98 PRO A CA 1
ATOM 718 C C . PRO A 1 98 ? 21.160 0.777 3.198 1.00 38.16 98 PRO A C 1
ATOM 720 O O . PRO A 1 98 ? 20.484 -0.178 2.818 1.00 38.16 98 PRO A O 1
ATOM 723 N N . ALA A 1 99 ? 22.301 1.127 2.607 1.00 38.31 99 ALA A N 1
ATOM 724 C CA . ALA A 1 99 ? 22.970 0.306 1.609 1.00 38.31 99 ALA A CA 1
ATOM 725 C C . ALA A 1 99 ? 23.277 -1.088 2.196 1.00 38.31 99 ALA A C 1
ATOM 727 O O . ALA A 1 99 ? 23.716 -1.168 3.350 1.00 38.31 99 ALA A O 1
ATOM 72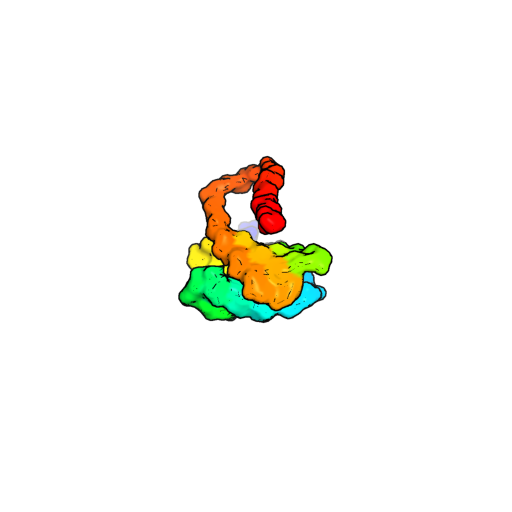8 N N . PRO A 1 100 ? 23.086 -2.182 1.437 1.00 40.09 100 PRO A N 1
ATOM 729 C CA . PRO A 1 100 ? 23.576 -3.484 1.858 1.00 40.09 100 PRO A CA 1
ATOM 730 C C . PRO A 1 100 ? 25.106 -3.421 1.919 1.00 40.09 100 PRO A C 1
ATOM 732 O O . PRO A 1 100 ? 25.766 -3.063 0.942 1.00 40.09 100 PRO A O 1
ATOM 735 N N . LYS A 1 101 ? 25.668 -3.716 3.097 1.00 43.19 101 LYS A N 1
ATOM 736 C CA . LYS A 1 101 ? 27.107 -3.948 3.246 1.00 43.19 101 LYS A CA 1
ATOM 737 C C . LYS A 1 101 ? 27.493 -5.138 2.363 1.00 43.19 101 LYS A C 1
ATOM 739 O O . LYS A 1 101 ? 26.789 -6.147 2.379 1.00 43.19 101 LYS A O 1
ATOM 744 N N . GLN A 1 102 ? 28.568 -4.946 1.596 1.00 42.00 102 GLN A N 1
ATOM 745 C CA . GLN A 1 102 ? 29.247 -5.987 0.822 1.00 42.00 102 GLN A CA 1
ATOM 746 C C . GLN A 1 102 ? 29.691 -7.150 1.708 1.00 42.00 102 GLN A C 1
ATOM 748 O O . GLN A 1 102 ? 30.025 -6.887 2.889 1.00 42.00 102 GLN A O 1
#

Foldseek 3Di:
DDDDDDDDPDPPPPVPCPDDDDDCQVVLCLQCVQVDPDDSVQKDWADWDDDPFKIWIWIAGNVGWIWTWMDTPVSPDIHTHTDPPDDDDDDDDDPDDPDDDD

pLDDT: mean 71.04, std 19.26, range [36.91, 91.31]

Solvent-accessible surface area (backbone atoms only — not comparable to full-atom values): 6751 Å² total; per-residue (Å²): 141,83,83,87,90,79,84,90,88,77,77,77,82,74,77,77,80,73,79,88,77,79,72,63,64,61,57,16,42,53,46,19,62,52,71,48,99,52,53,37,90,54,35,47,73,44,80,74,44,76,59,98,61,32,32,36,32,34,40,32,43,84,88,67,54,42,25,50,29,40,22,40,70,83,58,81,55,63,48,59,43,76,56,77,95,68,73,100,68,83,88,81,80,88,82,78,78,83,74,82,80,132

Nearest PDB structures (foldseek):
  2wgo-assembly1_A  TM=5.921E-01  e=7.824E-01  Engystomops pustulosus
  2xf3-assembly2_B  TM=6.989E-01  e=2.983E+00  Streptomyces clavuligerus
  5ts4-assembly1_A  TM=7.425E-01  e=3.170E+00  synthetic construct
  3jro-assembly1_A  TM=5.990E-01  e=2.485E+00  Saccharomyces cerevisiae
  4hzb-assembly1_C  TM=5.385E-01  e=4.043E+00  Ralstonia pickettii 12D

Organism: NCBI:txid1802308

Secondary structure (DSSP, 8-state):
--------------------SS-HHHHHHHHHHHH-S--GGG-EEEEEEE-SSEEEEEEE-TTS-EEEEEEETT-SSEEEEEPP---S----------PPP-

Mean predicted aligned error: 14.63 Å

Radius of gyration: 19.28 Å; Cα contacts (8 Å, |Δi|>4): 120; chains: 1; bounding box: 74×45×27 Å